Protein AF-A0A1Y2ZXB5-F1 (afdb_monomer_lite)

Secondary structure (DSSP, 8-state):
--GGGGSHHHHSHHHHHHHHHHHHHTT--HHHHHHHHHHHHHHTT-S-GGGHHHHHHHHHGGG-

Radius of gyration: 12.75 Å; chains: 1; bounding box: 22×28×32 Å

Sequence (64 aa):
MEEFNELPLWRDDNAYRVLEELCATHQVPIDVLKELVTIERQNQHREKAKGIYFEFDSAFEQMD

Foldseek 3Di:
DPVQCPDPCRVDPVSVVVLCVVCVVVVHPPVLVVQLVVLCVVCVPPPDPPPSVVSNVVSCVVSD

Structure (mmCIF, N/CA/C/O backbone):
data_AF-A0A1Y2ZXB5-F1
#
_entry.id   AF-A0A1Y2ZXB5-F1
#
loop_
_atom_site.group_PDB
_atom_site.id
_atom_site.type_symbol
_atom_site.label_atom_id
_atom_site.label_alt_id
_atom_site.label_comp_id
_atom_site.label_asym_id
_atom_site.label_entity_id
_atom_site.label_seq_id
_atom_site.pdbx_PDB_ins_code
_atom_site.Cartn_x
_atom_site.Cartn_y
_atom_site.Cartn_z
_atom_site.occupancy
_atom_site.B_iso_or_equiv
_atom_site.auth_seq_id
_atom_site.auth_comp_id
_atom_site.auth_asym_id
_atom_site.auth_atom_id
_atom_site.pdbx_PDB_model_num
ATOM 1 N N . MET A 1 1 ? -10.320 11.622 -8.459 1.00 47.19 1 MET A N 1
ATOM 2 C CA . MET A 1 1 ? -9.038 10.900 -8.325 1.00 47.19 1 MET A CA 1
ATOM 3 C C . MET A 1 1 ? -7.925 11.833 -8.794 1.00 47.19 1 MET A C 1
ATOM 5 O O . MET A 1 1 ? -7.493 11.723 -9.929 1.00 47.19 1 MET A O 1
ATOM 9 N N . GLU A 1 2 ? -7.524 12.808 -7.975 1.00 50.56 2 GLU A N 1
ATOM 10 C CA . GLU A 1 2 ? -6.454 13.776 -8.319 1.00 50.56 2 GLU A CA 1
ATOM 11 C C . GLU A 1 2 ? -5.343 13.852 -7.250 1.00 50.56 2 GLU A C 1
ATOM 13 O O . GLU A 1 2 ? -4.265 14.357 -7.535 1.00 50.56 2 GLU A O 1
ATOM 18 N N . GLU A 1 3 ? -5.533 13.269 -6.059 1.00 54.06 3 GLU A N 1
ATOM 19 C CA . GLU A 1 3 ? -4.583 13.384 -4.932 1.00 54.06 3 GLU A CA 1
ATOM 20 C C . GLU A 1 3 ? -3.317 12.514 -5.044 1.00 54.06 3 GLU A C 1
ATOM 22 O O . GLU A 1 3 ? -2.320 12.776 -4.369 1.00 54.06 3 GLU A O 1
ATOM 27 N N . PHE A 1 4 ? -3.305 11.491 -5.903 1.00 52.09 4 PHE A N 1
ATOM 28 C CA . PHE A 1 4 ? -2.128 10.626 -6.073 1.00 52.09 4 PHE A CA 1
ATOM 29 C C . PHE A 1 4 ? -1.012 11.293 -6.878 1.00 52.09 4 PHE A C 1
ATOM 31 O O . PHE A 1 4 ? 0.162 11.017 -6.653 1.00 52.09 4 PHE A O 1
ATOM 38 N N . ASN A 1 5 ? -1.348 12.215 -7.780 1.00 54.41 5 ASN A N 1
ATOM 39 C CA . ASN A 1 5 ? -0.360 12.856 -8.652 1.00 54.41 5 ASN A CA 1
ATOM 40 C C . ASN A 1 5 ? 0.581 13.822 -7.910 1.00 54.41 5 ASN A C 1
ATOM 42 O O . ASN A 1 5 ? 1.536 14.327 -8.497 1.00 54.41 5 ASN A O 1
ATOM 46 N N . GLU A 1 6 ? 0.329 14.089 -6.627 1.00 56.59 6 GLU A N 1
ATOM 47 C CA . GLU A 1 6 ? 1.159 14.968 -5.801 1.00 56.59 6 GLU A CA 1
ATOM 48 C C . GLU A 1 6 ? 2.277 14.234 -5.051 1.00 56.59 6 GLU A C 1
ATOM 50 O O . GLU A 1 6 ? 3.177 14.879 -4.512 1.00 56.59 6 GLU A O 1
ATOM 55 N N . LEU A 1 7 ? 2.260 12.897 -5.011 1.00 65.44 7 LEU A N 1
ATOM 56 C CA . LEU A 1 7 ? 3.336 12.136 -4.383 1.00 65.44 7 LEU A CA 1
ATOM 57 C C . LEU A 1 7 ? 4.425 11.819 -5.419 1.00 65.44 7 LEU A C 1
ATOM 59 O O . LEU A 1 7 ? 4.125 11.278 -6.487 1.00 65.44 7 LEU A O 1
ATOM 63 N N . PRO A 1 8 ? 5.703 12.088 -5.102 1.00 68.38 8 PRO A N 1
ATOM 64 C CA . PRO A 1 8 ? 6.804 11.902 -6.045 1.00 68.38 8 PRO A CA 1
ATOM 65 C C . PRO A 1 8 ? 6.954 10.449 -6.518 1.00 68.38 8 PRO A C 1
ATOM 67 O O . PRO A 1 8 ? 7.389 10.225 -7.640 1.00 68.38 8 PRO A O 1
ATOM 70 N N . LEU A 1 9 ? 6.525 9.479 -5.705 1.00 71.56 9 LEU A N 1
ATOM 71 C CA . LEU A 1 9 ? 6.529 8.053 -6.047 1.00 71.56 9 LEU A CA 1
ATOM 72 C C . LEU A 1 9 ? 5.574 7.684 -7.193 1.00 71.56 9 LEU A C 1
ATOM 74 O O . LEU A 1 9 ? 5.838 6.720 -7.901 1.00 71.56 9 LEU A O 1
ATOM 78 N N . TRP A 1 10 ? 4.477 8.425 -7.377 1.00 79.25 10 TRP A N 1
ATOM 79 C CA . TRP A 1 10 ? 3.466 8.117 -8.398 1.00 79.25 10 TRP A CA 1
ATOM 80 C C . TRP A 1 10 ? 3.634 8.946 -9.673 1.00 79.25 10 TRP A C 1
ATOM 82 O O . TRP A 1 10 ? 3.159 8.544 -10.730 1.00 79.25 10 TRP A O 1
ATOM 92 N N . ARG A 1 11 ? 4.281 10.115 -9.572 1.00 78.94 11 ARG A N 1
ATOM 93 C CA . ARG A 1 11 ? 4.419 11.076 -10.677 1.00 78.94 11 ARG A CA 1
ATOM 94 C C . ARG A 1 11 ? 5.685 10.871 -11.511 1.00 78.94 11 ARG A C 1
ATOM 96 O O . ARG A 1 11 ? 5.704 11.256 -12.676 1.00 78.94 11 ARG A O 1
ATOM 103 N N . ASP A 1 12 ? 6.746 10.339 -10.913 1.00 85.56 12 ASP A N 1
ATOM 104 C CA . ASP A 1 12 ? 7.983 10.029 -11.624 1.00 85.56 12 ASP A CA 1
ATOM 105 C C . ASP A 1 12 ? 7.911 8.613 -12.211 1.00 85.56 12 ASP A C 1
ATOM 107 O O . ASP A 1 12 ? 7.795 7.638 -11.472 1.00 85.56 12 ASP A O 1
ATOM 111 N N . ASP A 1 13 ? 7.992 8.498 -13.539 1.00 84.88 13 ASP A N 1
ATOM 112 C CA . ASP A 1 13 ? 7.914 7.217 -14.256 1.00 84.88 13 ASP A CA 1
ATOM 113 C C . ASP A 1 13 ? 8.965 6.197 -13.787 1.00 84.88 13 ASP A C 1
ATOM 115 O O . ASP A 1 13 ? 8.705 4.993 -13.770 1.00 84.88 13 ASP A O 1
ATOM 119 N N . ASN A 1 14 ? 10.165 6.653 -13.413 1.00 87.19 14 ASN A N 1
ATOM 120 C CA . ASN A 1 14 ? 11.229 5.758 -12.968 1.00 87.19 14 ASN A CA 1
ATOM 121 C C . ASN A 1 14 ? 10.953 5.243 -11.548 1.00 87.19 14 ASN A C 1
ATOM 123 O O . ASN A 1 14 ? 11.062 4.045 -11.291 1.00 87.19 14 ASN A O 1
ATOM 127 N N . ALA A 1 15 ? 10.530 6.123 -10.641 1.00 86.31 15 ALA A N 1
ATOM 128 C CA . ALA A 1 15 ? 10.103 5.751 -9.298 1.00 86.31 15 ALA A CA 1
ATOM 129 C C . ALA A 1 15 ? 8.886 4.816 -9.326 1.00 86.31 15 ALA A C 1
ATOM 131 O O . ALA A 1 15 ? 8.864 3.834 -8.585 1.00 86.31 15 ALA A O 1
ATOM 132 N N . TYR A 1 16 ? 7.920 5.076 -10.214 1.00 87.06 16 TYR A N 1
ATOM 133 C CA . TYR A 1 16 ? 6.743 4.229 -10.387 1.00 87.06 16 TYR A CA 1
ATOM 134 C C . TYR A 1 16 ? 7.127 2.814 -10.831 1.00 87.06 16 TYR A C 1
ATOM 136 O O . TYR A 1 16 ? 6.665 1.843 -10.239 1.00 87.06 16 TYR A O 1
ATOM 144 N N . ARG A 1 17 ? 8.044 2.682 -11.799 1.00 88.44 17 ARG A N 1
ATOM 145 C CA . ARG A 1 17 ? 8.542 1.368 -12.243 1.00 88.44 17 ARG A CA 1
ATOM 146 C C . ARG A 1 17 ? 9.254 0.598 -11.139 1.00 88.44 17 ARG A C 1
ATOM 148 O O . ARG A 1 17 ? 8.955 -0.573 -10.937 1.00 88.44 17 ARG A O 1
ATOM 155 N N . VAL A 1 18 ? 10.148 1.253 -10.396 1.00 89.50 18 VAL A N 1
ATOM 156 C CA . VAL A 1 18 ? 10.835 0.624 -9.253 1.00 89.50 18 VAL A CA 1
ATOM 157 C C . VAL A 1 18 ? 9.821 0.142 -8.212 1.00 89.50 18 VAL A C 1
ATOM 159 O O . VAL A 1 18 ? 9.990 -0.921 -7.615 1.00 89.50 18 VAL A O 1
ATOM 162 N N . LEU A 1 19 ? 8.751 0.908 -8.007 1.00 86.94 19 LEU A N 1
ATOM 163 C CA . LEU A 1 19 ? 7.681 0.550 -7.091 1.00 86.94 19 LEU A CA 1
ATOM 164 C C . LEU A 1 19 ? 6.863 -0.646 -7.590 1.00 86.94 19 LEU A C 1
ATOM 166 O O . LEU A 1 19 ? 6.589 -1.546 -6.803 1.00 86.94 19 LEU A O 1
ATOM 170 N N . GLU A 1 20 ? 6.521 -0.691 -8.880 1.00 88.88 20 GLU A N 1
ATOM 171 C CA . GLU A 1 20 ? 5.861 -1.846 -9.502 1.00 88.88 20 GLU A CA 1
ATOM 172 C C . GLU A 1 20 ? 6.713 -3.119 -9.389 1.00 88.88 20 GLU A C 1
ATOM 174 O O . GLU A 1 20 ? 6.193 -4.171 -9.017 1.00 88.88 20 GLU A O 1
ATOM 179 N N . GLU A 1 21 ? 8.022 -3.031 -9.639 1.00 90.88 21 GLU A N 1
ATOM 180 C CA . GLU A 1 21 ? 8.948 -4.164 -9.499 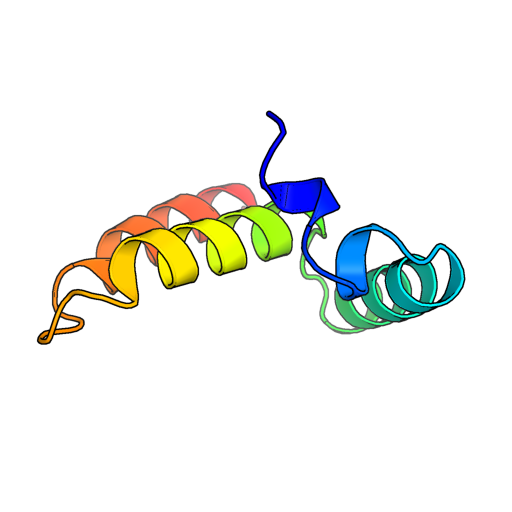1.00 90.88 21 GLU A CA 1
ATOM 181 C C . GLU A 1 21 ? 9.044 -4.661 -8.047 1.00 90.88 21 GLU A C 1
ATOM 183 O O . GLU A 1 21 ? 9.046 -5.871 -7.786 1.00 90.88 21 GLU A O 1
ATOM 188 N N . LEU A 1 22 ? 9.081 -3.739 -7.083 1.00 89.31 22 LEU A N 1
ATOM 189 C CA . LEU A 1 22 ? 9.090 -4.070 -5.660 1.00 89.31 22 LEU A CA 1
ATOM 190 C C . LEU A 1 22 ? 7.772 -4.733 -5.231 1.00 89.31 22 LEU A C 1
ATOM 192 O O . LEU A 1 22 ? 7.784 -5.772 -4.570 1.00 89.31 22 LEU A O 1
ATOM 196 N N . CYS A 1 23 ? 6.641 -4.172 -5.657 1.00 89.94 23 CYS A N 1
ATOM 197 C CA . CYS A 1 23 ? 5.306 -4.734 -5.463 1.00 89.94 23 CYS A CA 1
ATOM 198 C C . CYS A 1 23 ? 5.212 -6.162 -6.009 1.00 89.94 23 CYS A C 1
ATOM 200 O O . CYS A 1 23 ? 4.802 -7.071 -5.287 1.00 89.94 23 CYS A O 1
ATOM 202 N N . ALA A 1 24 ? 5.680 -6.387 -7.238 1.00 89.56 24 ALA A N 1
ATOM 203 C CA . ALA A 1 24 ? 5.712 -7.711 -7.853 1.00 89.56 24 ALA A CA 1
ATOM 204 C C . ALA A 1 24 ? 6.589 -8.699 -7.064 1.00 89.56 24 ALA A C 1
ATOM 206 O O . ALA A 1 24 ? 6.193 -9.847 -6.858 1.00 89.56 24 ALA A O 1
ATOM 207 N N . THR A 1 25 ? 7.744 -8.246 -6.565 1.00 92.62 25 THR A N 1
ATOM 208 C CA . THR A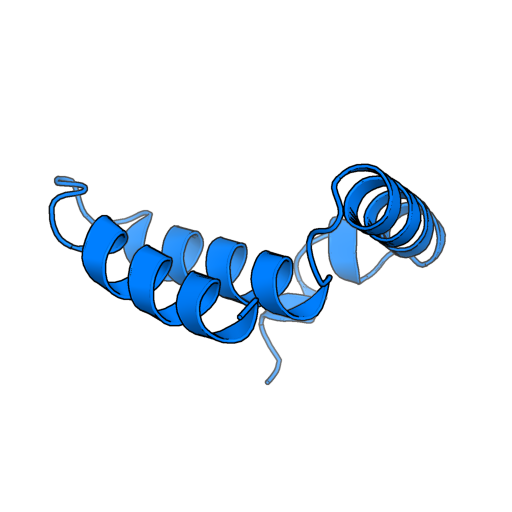 1 25 ? 8.661 -9.060 -5.746 1.00 92.62 25 THR A CA 1
ATOM 209 C C . THR A 1 25 ? 8.001 -9.545 -4.454 1.00 92.62 25 THR A C 1
ATOM 211 O O . THR A 1 25 ? 8.235 -10.673 -4.022 1.00 92.62 25 THR A O 1
ATOM 214 N N . HIS A 1 26 ? 7.157 -8.710 -3.850 1.00 89.25 26 HIS A N 1
ATOM 215 C CA . HIS A 1 26 ? 6.444 -9.020 -2.611 1.00 89.25 26 HIS A CA 1
ATOM 216 C C . HIS A 1 26 ? 5.020 -9.545 -2.831 1.00 89.25 26 HIS A C 1
ATOM 218 O O . HIS A 1 26 ? 4.309 -9.763 -1.854 1.00 89.25 26 HIS A O 1
ATOM 224 N N . GLN A 1 27 ? 4.613 -9.768 -4.086 1.00 89.25 27 GLN A N 1
ATOM 225 C CA . GLN A 1 27 ? 3.264 -10.204 -4.463 1.00 89.25 27 GLN A CA 1
ATOM 226 C C . GLN A 1 27 ? 2.158 -9.268 -3.944 1.00 89.25 27 GLN A C 1
ATOM 228 O O . GLN A 1 27 ? 1.059 -9.707 -3.615 1.00 89.25 27 GLN A O 1
ATOM 233 N N . VAL A 1 28 ? 2.449 -7.968 -3.879 1.00 8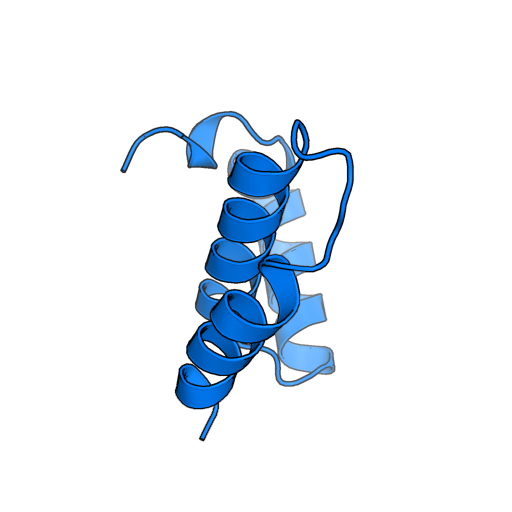7.31 28 VAL A N 1
ATOM 234 C CA . VAL A 1 28 ? 1.498 -6.930 -3.473 1.00 87.31 28 VAL A CA 1
ATOM 235 C C . VAL A 1 28 ? 1.013 -6.203 -4.727 1.00 87.31 28 VAL A C 1
ATOM 237 O O . VAL A 1 28 ? 1.833 -5.576 -5.398 1.00 87.31 28 VAL A O 1
ATOM 240 N N . PRO A 1 29 ? -0.287 -6.240 -5.066 1.00 88.31 29 PRO A N 1
ATOM 241 C CA . PRO A 1 29 ? -0.828 -5.447 -6.163 1.00 88.31 29 PRO A CA 1
ATOM 242 C C . PRO A 1 29 ? -0.577 -3.950 -5.942 1.00 88.31 29 PRO A C 1
ATOM 244 O O . PRO A 1 29 ? -0.791 -3.422 -4.850 1.00 88.31 29 PRO A O 1
ATOM 247 N N . ILE A 1 30 ? -0.144 -3.246 -6.990 1.00 85.62 30 ILE A N 1
ATOM 248 C CA . ILE A 1 30 ? 0.172 -1.812 -6.905 1.00 85.62 30 ILE A CA 1
ATOM 249 C C . ILE A 1 30 ? -1.053 -0.971 -6.509 1.00 85.62 30 ILE A C 1
ATOM 251 O O . ILE A 1 30 ? -0.915 0.048 -5.833 1.00 85.62 30 ILE A O 1
ATOM 255 N N . ASP A 1 31 ? -2.252 -1.413 -6.887 1.00 84.75 31 ASP A N 1
ATOM 256 C CA . ASP A 1 31 ? -3.513 -0.761 -6.530 1.00 84.75 31 ASP A CA 1
ATOM 257 C C . ASP A 1 31 ? -3.810 -0.874 -5.030 1.00 84.75 31 ASP A C 1
ATOM 259 O O . ASP A 1 31 ? -4.188 0.119 -4.410 1.00 84.75 31 ASP A O 1
ATOM 263 N N . VAL A 1 32 ? -3.507 -2.025 -4.418 1.00 86.62 32 VAL A N 1
ATOM 264 C CA . VAL A 1 32 ? -3.607 -2.215 -2.962 1.00 86.62 32 VAL A CA 1
ATOM 265 C C . VAL A 1 32 ? -2.625 -1.293 -2.245 1.00 86.62 32 VAL A C 1
ATOM 267 O O . VAL A 1 32 ? -2.998 -0.603 -1.301 1.00 86.62 32 VAL A O 1
ATOM 270 N N . LEU A 1 33 ? -1.381 -1.185 -2.725 1.00 85.94 33 LEU A N 1
ATOM 271 C CA . LEU A 1 33 ? -0.408 -0.268 -2.124 1.00 85.94 33 LEU A CA 1
ATOM 272 C C . LEU A 1 33 ? -0.868 1.200 -2.194 1.00 85.94 33 LEU A C 1
ATOM 274 O O . LEU A 1 33 ? -0.699 1.947 -1.228 1.00 85.94 33 LEU A O 1
ATOM 278 N N . LYS A 1 34 ? -1.459 1.627 -3.317 1.00 85.25 34 LYS A N 1
ATOM 279 C CA . LYS A 1 34 ? -2.032 2.977 -3.459 1.00 85.25 34 LYS A CA 1
ATOM 280 C C . LYS A 1 34 ? -3.161 3.211 -2.454 1.00 85.25 34 LYS A C 1
ATOM 282 O O . LYS A 1 34 ? -3.216 4.278 -1.836 1.00 85.25 34 LYS A O 1
ATOM 287 N N . GLU A 1 35 ? -4.029 2.225 -2.261 1.00 84.81 35 GLU A N 1
ATOM 288 C CA . GLU A 1 35 ? -5.122 2.290 -1.291 1.00 84.81 35 GLU A CA 1
ATOM 289 C C . GLU A 1 35 ? -4.600 2.417 0.148 1.00 84.81 35 GLU A C 1
ATOM 291 O O . GLU A 1 35 ? -4.989 3.342 0.861 1.00 84.81 35 GLU A O 1
ATOM 296 N N . LEU A 1 36 ? -3.607 1.610 0.534 1.00 84.44 36 LEU A N 1
ATOM 297 C CA . LEU A 1 36 ? -2.955 1.704 1.847 1.00 84.44 36 LEU A CA 1
ATOM 298 C C . LEU A 1 36 ? -2.332 3.084 2.099 1.00 84.44 36 LEU A C 1
ATOM 300 O O . LEU A 1 36 ? -2.524 3.678 3.159 1.00 84.44 36 LEU A O 1
ATOM 304 N N . VAL A 1 37 ? -1.621 3.638 1.112 1.00 83.94 37 VAL A N 1
ATOM 305 C CA . VAL A 1 37 ? -1.027 4.984 1.218 1.00 83.94 37 VAL A CA 1
ATOM 306 C C . VAL A 1 37 ? -2.103 6.066 1.371 1.00 83.94 37 VAL A C 1
ATOM 308 O O . VAL A 1 37 ? -1.879 7.079 2.042 1.00 83.94 37 VAL A O 1
ATOM 311 N N . THR A 1 38 ? -3.280 5.852 0.785 1.00 81.81 38 THR A N 1
ATOM 312 C CA . THR A 1 38 ? -4.430 6.761 0.903 1.00 81.81 38 THR A CA 1
ATOM 313 C C . THR A 1 38 ? -5.026 6.719 2.296 1.00 81.81 38 THR A C 1
ATOM 315 O O . THR A 1 38 ? -5.200 7.773 2.911 1.00 81.81 38 THR A O 1
ATOM 318 N N . ILE A 1 39 ? -5.273 5.514 2.808 1.00 80.56 39 ILE A N 1
ATOM 319 C CA . ILE A 1 39 ? -5.787 5.285 4.160 1.00 80.56 39 ILE A CA 1
ATOM 320 C C . ILE A 1 39 ? -4.841 5.913 5.188 1.00 80.56 39 ILE A C 1
ATOM 322 O O . ILE A 1 39 ? -5.284 6.663 6.061 1.00 80.56 39 ILE A O 1
ATOM 326 N N . GLU A 1 40 ? -3.530 5.696 5.052 1.00 79.19 40 GLU A N 1
ATOM 327 C CA . GLU A 1 40 ? -2.528 6.302 5.933 1.00 79.19 40 GLU A CA 1
ATOM 328 C C . GLU A 1 40 ? -2.578 7.830 5.887 1.00 79.19 40 GLU A C 1
ATOM 330 O O . GLU A 1 40 ? -2.634 8.471 6.935 1.00 79.19 40 GLU A O 1
ATOM 335 N N . ARG A 1 41 ? -2.629 8.441 4.695 1.00 78.12 41 ARG A N 1
ATOM 336 C CA . ARG A 1 41 ? -2.742 9.904 4.556 1.00 78.12 41 ARG A CA 1
ATOM 337 C C . ARG A 1 41 ? -4.003 10.462 5.208 1.00 78.12 41 ARG A C 1
ATOM 339 O O . ARG A 1 41 ? -3.926 11.456 5.925 1.00 78.12 41 ARG A O 1
ATOM 346 N N . GLN A 1 42 ? -5.148 9.820 5.000 1.00 77.44 42 GLN A N 1
ATOM 347 C CA . GLN A 1 42 ? -6.416 10.233 5.607 1.00 77.44 42 GLN A CA 1
ATOM 348 C C . GLN A 1 42 ? -6.381 10.129 7.137 1.00 77.44 42 GLN A C 1
ATOM 350 O O . GLN A 1 42 ? -7.038 10.902 7.840 1.00 77.44 42 GLN A O 1
ATOM 355 N N . ASN A 1 43 ? -5.569 9.211 7.664 1.00 73.56 43 ASN A N 1
ATOM 356 C CA . ASN A 1 43 ? -5.415 8.976 9.091 1.00 73.56 43 ASN A CA 1
ATOM 357 C C . ASN A 1 43 ? -4.164 9.644 9.710 1.00 73.56 43 ASN A C 1
ATOM 359 O O . ASN A 1 43 ? -4.034 9.610 10.933 1.00 73.56 43 ASN A O 1
ATOM 363 N N . GLN A 1 44 ? -3.311 10.342 8.941 1.00 69.94 44 GLN A N 1
ATOM 364 C CA . GLN A 1 44 ? -2.092 11.020 9.436 1.00 69.94 44 GLN A CA 1
ATOM 365 C C . GLN A 1 44 ? -2.362 12.048 10.546 1.00 69.94 44 GLN A C 1
ATOM 367 O O . GLN A 1 44 ? -1.494 12.325 11.371 1.00 69.94 44 GLN A O 1
ATOM 372 N N . HIS A 1 45 ? -3.571 12.608 10.587 1.00 68.56 45 HIS A N 1
ATOM 373 C CA . HIS A 1 45 ? -3.987 13.581 11.598 1.00 68.56 45 HIS A CA 1
ATOM 374 C C . HIS A 1 45 ? -4.693 12.952 12.810 1.00 68.56 45 HIS A C 1
ATOM 376 O O . HIS A 1 45 ? -5.013 13.660 13.766 1.00 68.56 45 HIS A O 1
ATOM 382 N N . ARG A 1 46 ? -4.965 11.639 12.802 1.00 64.81 46 ARG A N 1
ATOM 383 C CA . ARG A 1 46 ? -5.600 10.947 13.930 1.00 64.81 46 ARG A CA 1
ATOM 384 C C . ARG A 1 46 ? -4.540 10.475 14.921 1.00 64.81 46 ARG A C 1
ATOM 386 O O . ARG A 1 46 ? -3.815 9.522 14.676 1.00 64.81 46 ARG A O 1
ATOM 393 N N . GLU A 1 47 ? -4.542 11.070 16.112 1.00 56.97 47 GLU A N 1
ATOM 394 C CA . GLU A 1 47 ? -3.625 10.748 17.223 1.00 56.97 47 GLU A CA 1
ATOM 395 C C . GLU A 1 47 ? -3.705 9.290 17.727 1.00 56.97 47 GLU A C 1
ATOM 397 O O . GLU A 1 47 ? -2.878 8.855 18.527 1.00 56.97 47 GLU A O 1
ATOM 402 N N . LYS A 1 48 ? -4.715 8.515 17.307 1.00 56.31 48 LYS A N 1
ATOM 403 C CA . LYS A 1 48 ? -4.892 7.116 17.710 1.00 56.31 48 LYS A CA 1
ATOM 404 C C . LYS A 1 48 ? -5.204 6.254 16.494 1.00 56.31 48 LYS A C 1
ATOM 406 O O . LYS A 1 48 ? -6.335 6.250 16.014 1.00 56.31 4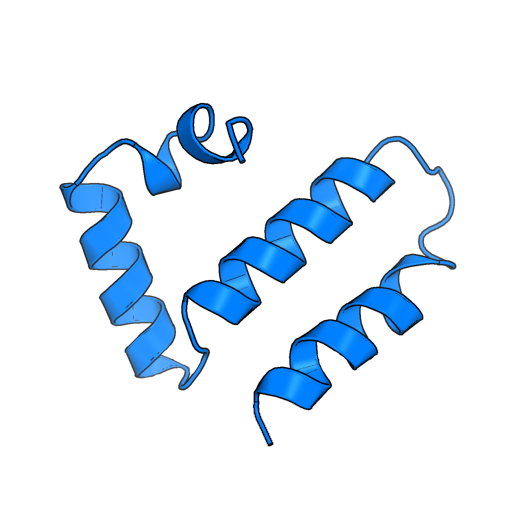8 LYS A O 1
ATOM 411 N N . ALA A 1 49 ? -4.229 5.436 16.104 1.00 57.34 49 ALA A N 1
ATOM 412 C CA . ALA A 1 49 ? -4.270 4.411 15.053 1.00 57.34 49 ALA A CA 1
ATOM 413 C C . ALA A 1 49 ? -5.344 3.308 15.237 1.00 57.34 49 ALA A C 1
ATOM 415 O O . ALA A 1 49 ? -5.291 2.265 14.600 1.00 57.34 49 ALA A O 1
ATOM 416 N N . LYS A 1 50 ? -6.340 3.494 16.113 1.00 57.94 50 LYS A N 1
ATOM 417 C CA . LYS A 1 50 ? -7.396 2.501 16.364 1.00 57.94 50 LYS A CA 1
ATOM 418 C C . LYS A 1 50 ? -8.359 2.309 15.184 1.00 57.94 50 LYS A C 1
ATOM 420 O O . LYS A 1 50 ? -9.101 1.339 15.202 1.00 57.94 50 LYS A O 1
ATOM 425 N N . GLY A 1 51 ? -8.367 3.214 14.202 1.00 62.59 51 GLY A N 1
ATOM 426 C CA . GLY A 1 51 ? -9.248 3.135 13.030 1.00 62.59 51 GLY A CA 1
ATOM 427 C C . GLY A 1 51 ? -8.609 2.548 11.769 1.00 62.59 51 GLY A C 1
ATOM 428 O O . GLY A 1 51 ? -9.349 2.144 10.885 1.00 62.59 51 GLY A O 1
ATOM 429 N N . ILE A 1 52 ? -7.274 2.479 11.689 1.00 69.00 52 ILE A N 1
ATOM 430 C CA . ILE A 1 52 ? -6.586 2.130 10.434 1.00 69.00 52 ILE A CA 1
ATOM 431 C C . ILE A 1 52 ? -6.676 0.634 10.128 1.00 69.00 52 ILE A C 1
ATOM 433 O O . ILE A 1 52 ? -6.806 0.259 8.976 1.00 69.00 52 ILE A O 1
ATOM 437 N N . TYR A 1 53 ? -6.679 -0.219 11.159 1.00 71.88 53 TYR A N 1
ATOM 438 C CA . TYR A 1 53 ? -6.660 -1.674 10.982 1.00 71.88 53 TYR A CA 1
ATOM 439 C C . TYR A 1 53 ? -7.870 -2.195 10.201 1.00 71.88 53 TYR A C 1
ATOM 441 O O . TYR A 1 53 ? -7.706 -3.071 9.369 1.00 71.88 53 TYR A O 1
ATOM 449 N N . PHE A 1 54 ? -9.060 -1.623 10.415 1.00 74.81 54 PHE A N 1
ATOM 450 C CA . PHE A 1 54 ? -10.262 -2.020 9.677 1.00 74.81 54 PHE A CA 1
ATOM 451 C C . PHE A 1 54 ? -10.178 -1.652 8.188 1.00 74.81 54 PHE A C 1
ATOM 453 O O . PHE A 1 54 ? -10.577 -2.435 7.335 1.00 74.81 54 PHE A O 1
ATOM 460 N N . GLU A 1 55 ? -9.642 -0.473 7.870 1.00 76.38 55 GLU A N 1
ATOM 461 C CA . GLU A 1 55 ? -9.493 -0.042 6.476 1.00 76.38 55 GLU A CA 1
ATOM 462 C C . GLU A 1 55 ? -8.357 -0.792 5.770 1.00 76.38 55 GLU A C 1
ATOM 464 O O . GLU A 1 55 ? -8.473 -1.119 4.594 1.00 76.38 55 GLU A O 1
ATOM 469 N N . PHE A 1 56 ? -7.292 -1.134 6.499 1.00 77.06 56 PHE A N 1
ATOM 470 C CA . PHE A 1 56 ? -6.226 -2.005 6.006 1.00 77.06 56 PHE A CA 1
ATOM 471 C C . PHE A 1 56 ? -6.739 -3.413 5.700 1.00 77.06 56 PHE A C 1
ATOM 473 O O . PHE A 1 56 ? -6.447 -3.924 4.625 1.00 77.06 56 PHE A O 1
ATOM 480 N N . ASP A 1 57 ? -7.516 -4.024 6.602 1.00 80.50 57 ASP A N 1
ATOM 481 C CA . ASP A 1 57 ? -8.154 -5.326 6.356 1.00 80.50 57 ASP A CA 1
ATOM 482 C C . ASP A 1 57 ? -8.992 -5.285 5.068 1.00 80.50 57 ASP A C 1
ATOM 484 O O . ASP A 1 57 ? -8.805 -6.128 4.196 1.00 80.50 57 ASP A O 1
ATOM 488 N N . SER A 1 58 ? -9.815 -4.245 4.882 1.00 80.56 58 SER A N 1
ATOM 489 C CA . SER A 1 58 ? -10.625 -4.084 3.666 1.00 80.56 58 SER A CA 1
ATOM 490 C C . SER A 1 58 ? -9.787 -3.947 2.387 1.00 80.56 58 SER A C 1
ATOM 492 O O . SER A 1 58 ? -10.211 -4.428 1.336 1.00 80.56 58 SER A O 1
ATOM 494 N N . ALA A 1 59 ? -8.621 -3.296 2.453 1.00 80.94 59 ALA A N 1
ATOM 495 C CA . ALA A 1 59 ? -7.699 -3.195 1.320 1.00 80.94 59 ALA A CA 1
ATOM 496 C C . ALA A 1 59 ? -7.003 -4.538 1.033 1.00 80.94 59 ALA A C 1
ATOM 498 O O . ALA A 1 59 ? -6.740 -4.879 -0.120 1.00 80.94 59 ALA A O 1
ATOM 499 N N . PHE A 1 60 ? -6.722 -5.329 2.072 1.00 81.44 60 PHE A N 1
ATOM 500 C CA . PHE A 1 60 ? -6.131 -6.659 1.930 1.00 81.44 60 PHE A CA 1
ATOM 501 C C . PHE A 1 60 ? -7.125 -7.715 1.440 1.00 81.44 60 PHE A C 1
ATOM 503 O O . PHE A 1 60 ? -6.704 -8.633 0.743 1.00 81.44 60 PHE A O 1
ATOM 510 N N . GLU A 1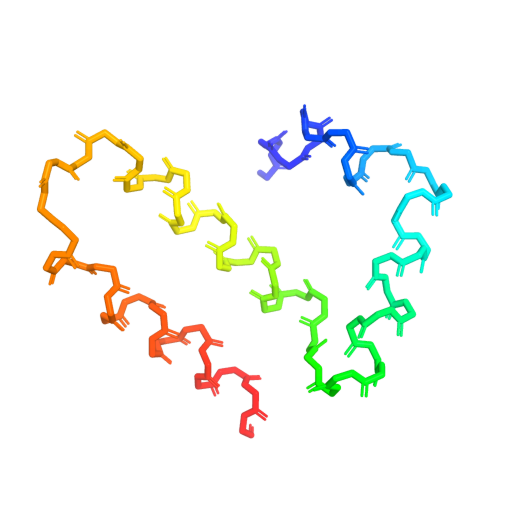 61 ? -8.428 -7.571 1.699 1.00 82.00 61 GLU A N 1
ATOM 511 C CA . GLU A 1 61 ? -9.465 -8.428 1.096 1.00 82.00 61 GLU A CA 1
ATOM 512 C C . GLU A 1 61 ? -9.479 -8.350 -0.445 1.00 82.00 61 GLU A C 1
ATOM 514 O O . GLU A 1 61 ? -9.966 -9.265 -1.099 1.00 82.00 61 GLU A O 1
ATOM 519 N N . GLN A 1 62 ? -8.908 -7.300 -1.050 1.00 69.44 62 GLN A N 1
ATOM 520 C CA . GLN A 1 62 ? -8.729 -7.197 -2.508 1.00 69.44 62 GLN A CA 1
ATOM 521 C C . GLN A 1 62 ? -7.564 -8.053 -3.047 1.00 69.44 62 GLN A C 1
ATOM 523 O O . GLN A 1 62 ? -7.359 -8.105 -4.261 1.00 69.44 62 GLN A O 1
ATOM 528 N N . MET A 1 63 ? -6.762 -8.673 -2.171 1.00 70.31 63 MET A N 1
ATOM 529 C CA . MET A 1 63 ? -5.646 -9.553 -2.545 1.00 70.31 63 MET A CA 1
ATOM 530 C C . MET A 1 63 ? -6.032 -11.042 -2.625 1.00 70.31 63 MET A C 1
ATOM 532 O O . MET A 1 63 ? -5.199 -11.818 -3.100 1.00 70.31 63 MET A O 1
ATOM 536 N N . ASP A 1 64 ? -7.225 -11.433 -2.150 1.00 57.78 64 ASP A N 1
ATOM 537 C CA . ASP A 1 64 ? -7.718 -12.828 -2.113 1.00 57.78 64 ASP A CA 1
ATOM 538 C C . ASP A 1 64 ? -8.358 -13.283 -3.441 1.00 57.78 64 ASP A C 1
ATOM 540 O O . ASP A 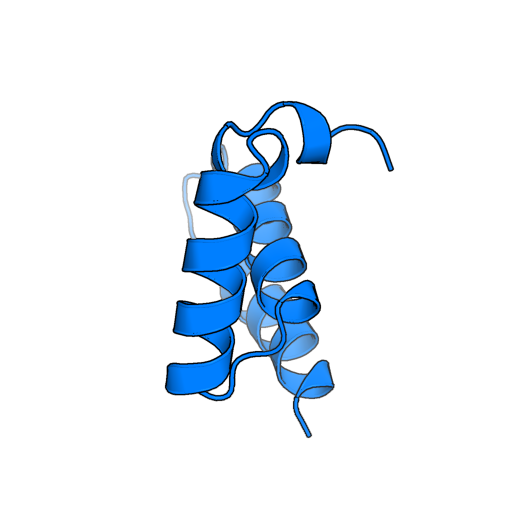1 64 ? -9.116 -12.495 -4.061 1.00 57.78 64 ASP A O 1
#

pLDDT: mean 76.38, std 12.24, range [47.19, 92.62]